Protein AF-A0A3M4KT28-F1 (afdb_monomer_lite)

Foldseek 3Di:
DDDDDDPPPPPDPDDPDDPPCVVVVVVVVVVVVVVCPDPVNVVVVCVVPDDPVVVVVD

Organism: Pseudomonas syringae pv. actinidiae (NCBI:txid103796)

Radius of gyration: 24.63 Å; chains: 1; bounding box: 43×40×57 Å

Secondary structure (DSSP, 8-state):
-PPP---------------SSHHHHHHHHHHHHHHHHSHHHHHHHHHHT--HHHHTT-

Sequence (58 aa):
MFSPVTPDTTTEPVCNHPDQTAELARYVADEMNRNLLHPTVQKLKKRLNYDAAQETWQ

Structure (mmCIF, N/CA/C/O backbone):
data_AF-A0A3M4KT28-F1
#
_entry.id   AF-A0A3M4KT28-F1
#
loop_
_atom_site.group_PDB
_atom_site.id
_atom_site.type_symbol
_atom_site.label_atom_id
_atom_site.label_alt_id
_atom_site.label_comp_id
_atom_site.label_asym_id
_atom_site.label_entity_id
_atom_site.label_seq_id
_atom_site.pdbx_PDB_ins_code
_atom_site.Cartn_x
_atom_site.Cartn_y
_atom_site.Cartn_z
_atom_site.occupancy
_atom_site.B_iso_or_equiv
_atom_site.auth_seq_id
_atom_site.auth_comp_id
_atom_site.auth_asym_id
_atom_site.auth_atom_id
_atom_site.pdbx_PDB_model_num
ATOM 1 N N . MET A 1 1 ? -6.330 35.501 -34.144 1.00 44.06 1 MET A N 1
ATOM 2 C CA . MET A 1 1 ? -6.276 34.601 -35.313 1.00 44.06 1 MET A CA 1
ATOM 3 C C . MET A 1 1 ? -5.754 33.277 -34.788 1.00 44.06 1 MET A C 1
ATOM 5 O O . MET A 1 1 ? -4.635 33.259 -34.299 1.00 44.06 1 MET A O 1
ATOM 9 N N . PHE A 1 2 ? -6.588 32.239 -34.736 1.00 50.88 2 PHE A N 1
ATOM 10 C CA . PHE A 1 2 ? -6.177 30.918 -34.256 1.00 50.88 2 PHE A CA 1
ATOM 11 C C . PHE A 1 2 ? -5.853 30.061 -35.476 1.00 50.88 2 PHE A C 1
ATOM 13 O O . PHE A 1 2 ? -6.709 29.892 -36.343 1.00 50.88 2 PHE A O 1
ATOM 20 N N . SER A 1 3 ? -4.611 29.590 -35.571 1.00 59.53 3 SER A N 1
ATOM 21 C CA . SER A 1 3 ? -4.210 28.645 -36.613 1.00 59.53 3 SER A CA 1
ATOM 22 C C . SER A 1 3 ? -4.890 27.291 -36.378 1.00 59.53 3 SER A C 1
ATOM 24 O O . SER A 1 3 ? -5.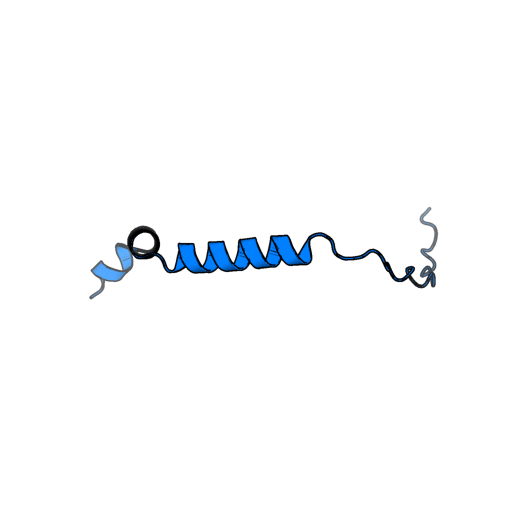097 26.922 -35.218 1.00 59.53 3 SER A O 1
ATOM 26 N N . PRO A 1 4 ? -5.242 26.541 -37.436 1.00 64.12 4 PRO A N 1
ATOM 27 C CA . PRO A 1 4 ? -5.854 25.233 -37.270 1.00 64.12 4 PRO A CA 1
ATOM 28 C C . PRO A 1 4 ? -4.818 24.264 -36.696 1.00 64.12 4 PRO A C 1
ATOM 30 O O . PRO A 1 4 ? -3.696 24.201 -37.198 1.00 64.12 4 PRO A O 1
ATOM 33 N N . VAL A 1 5 ? -5.188 23.498 -35.665 1.00 66.94 5 VAL A N 1
ATOM 34 C CA . VAL A 1 5 ? -4.372 22.362 -35.227 1.00 66.94 5 VAL A CA 1
ATOM 35 C C . VAL A 1 5 ? -4.556 21.258 -36.269 1.00 66.94 5 VAL A C 1
ATOM 37 O O . VAL A 1 5 ? -5.642 20.701 -36.428 1.00 66.94 5 VAL A O 1
ATOM 40 N N . THR A 1 6 ? -3.527 20.992 -37.065 1.00 65.19 6 THR A N 1
ATOM 41 C CA . THR A 1 6 ? -3.473 19.752 -37.839 1.00 65.19 6 THR A CA 1
ATOM 42 C C . THR A 1 6 ? -3.194 18.617 -36.860 1.00 65.19 6 THR A C 1
ATOM 44 O O . THR A 1 6 ? -2.285 18.771 -36.042 1.00 65.19 6 THR A O 1
ATOM 47 N N . PRO A 1 7 ? -3.953 17.508 -36.896 1.00 61.41 7 PRO A N 1
ATOM 48 C CA . PRO A 1 7 ? -3.651 16.349 -36.071 1.00 61.41 7 PRO A CA 1
ATOM 49 C C . PRO A 1 7 ? -2.279 15.836 -36.496 1.00 61.41 7 PRO A C 1
ATOM 51 O O . PRO A 1 7 ? -2.108 15.322 -37.604 1.00 61.41 7 PRO A O 1
ATOM 54 N N . ASP A 1 8 ? -1.289 16.065 -35.640 1.00 63.38 8 ASP A N 1
ATOM 55 C CA . ASP A 1 8 ? 0.067 15.608 -35.863 1.00 63.38 8 ASP A CA 1
ATOM 56 C C . ASP A 1 8 ? 0.021 14.080 -35.896 1.00 63.38 8 ASP A C 1
ATOM 58 O O . ASP A 1 8 ? -0.200 13.415 -34.887 1.00 63.38 8 ASP A O 1
ATOM 62 N N . THR A 1 9 ? 0.133 13.516 -37.098 1.00 63.34 9 THR A N 1
ATOM 63 C CA . THR A 1 9 ? 0.166 12.063 -37.314 1.00 63.34 9 THR A CA 1
ATOM 64 C C . THR A 1 9 ? 1.590 11.555 -37.080 1.00 63.34 9 THR A C 1
ATOM 66 O O . THR A 1 9 ? 2.073 10.655 -37.765 1.00 63.34 9 THR A O 1
ATOM 69 N N . THR A 1 10 ? 2.304 12.167 -36.137 1.00 67.75 10 THR A N 1
ATOM 70 C CA . THR A 1 10 ? 3.587 11.675 -35.668 1.00 67.75 10 THR A CA 1
ATOM 71 C C . THR A 1 10 ? 3.286 10.502 -34.752 1.00 67.75 10 THR A C 1
ATOM 73 O O . THR A 1 10 ? 2.737 10.651 -33.665 1.00 67.75 10 THR A O 1
ATOM 76 N N . THR A 1 11 ? 3.591 9.298 -35.233 1.00 70.00 11 THR A N 1
ATOM 77 C CA . THR A 1 11 ? 3.586 8.115 -34.375 1.00 70.00 11 THR A CA 1
ATOM 78 C C . THR A 1 11 ? 4.642 8.356 -33.304 1.00 70.00 11 THR A C 1
ATOM 80 O O . THR A 1 11 ? 5.829 8.418 -33.624 1.00 70.00 11 THR A O 1
ATOM 83 N N . GLU A 1 12 ? 4.200 8.564 -32.063 1.00 76.00 12 GLU A N 1
ATOM 84 C CA . GLU A 1 12 ? 5.075 8.723 -30.900 1.00 76.00 12 GLU A CA 1
ATOM 85 C C . GLU A 1 12 ? 6.131 7.603 -30.921 1.00 76.00 12 GLU A C 1
ATOM 87 O O . GLU A 1 12 ? 5.772 6.424 -31.059 1.00 76.00 12 GLU A O 1
ATOM 92 N N . PRO A 1 13 ? 7.434 7.926 -30.847 1.00 76.06 13 PRO A N 1
ATOM 93 C CA . PRO A 1 13 ? 8.467 6.907 -30.885 1.00 76.06 13 PRO A CA 1
ATOM 94 C C . PRO A 1 13 ? 8.299 5.967 -29.691 1.00 76.06 13 PRO A C 1
ATOM 96 O O . PRO A 1 13 ? 8.193 6.402 -28.544 1.00 76.06 13 PRO A O 1
ATOM 99 N N . VAL A 1 14 ? 8.303 4.658 -29.957 1.00 79.38 14 VAL A N 1
ATOM 100 C CA . VAL A 1 14 ? 8.256 3.646 -28.898 1.00 79.38 14 VAL A CA 1
ATOM 101 C C . VAL A 1 14 ? 9.501 3.808 -28.025 1.00 79.38 14 VAL A C 1
ATOM 103 O O . VAL A 1 14 ? 10.632 3.621 -28.479 1.00 79.38 14 VAL A O 1
ATOM 106 N N . CYS A 1 15 ? 9.293 4.191 -26.766 1.00 78.44 15 CYS A N 1
ATOM 107 C CA . CYS A 1 15 ? 10.366 4.331 -25.795 1.00 78.44 15 CYS A CA 1
ATOM 108 C C . CYS A 1 15 ? 10.884 2.939 -25.404 1.00 78.44 15 CYS A C 1
ATOM 110 O O . CYS A 1 15 ? 10.225 2.209 -24.671 1.00 78.44 15 CYS A O 1
ATOM 112 N N . ASN A 1 16 ? 12.075 2.583 -25.888 1.00 83.12 16 ASN A N 1
ATOM 113 C CA . ASN A 1 16 ? 12.720 1.290 -25.623 1.00 83.12 16 ASN A CA 1
ATOM 114 C C . ASN A 1 16 ? 13.690 1.328 -24.428 1.00 83.12 16 ASN A C 1
ATOM 116 O O . ASN A 1 16 ? 14.553 0.458 -24.305 1.00 83.12 16 ASN A O 1
ATOM 120 N N . HIS A 1 17 ? 13.614 2.351 -23.572 1.00 85.06 17 HIS A N 1
ATOM 121 C CA . HIS A 1 17 ? 14.490 2.427 -22.406 1.00 85.06 17 HIS A CA 1
ATOM 122 C C . HIS A 1 17 ? 14.105 1.338 -21.398 1.00 85.06 17 HIS A C 1
ATOM 124 O O . HIS A 1 17 ? 12.916 1.170 -21.117 1.00 85.06 17 HIS A O 1
ATOM 130 N N . PRO A 1 18 ? 15.081 0.595 -20.848 1.00 85.12 18 PRO A N 1
ATOM 131 C CA . PRO A 1 18 ? 14.784 -0.398 -19.830 1.00 85.12 18 PRO A CA 1
ATOM 132 C C . PRO A 1 18 ? 14.170 0.293 -18.611 1.00 85.12 18 PRO A C 1
ATOM 134 O O . PRO A 1 18 ? 14.674 1.324 -18.160 1.00 85.12 18 PRO A O 1
ATOM 137 N N . ASP A 1 19 ? 13.098 -0.281 -18.066 1.00 85.75 19 ASP A N 1
ATOM 138 C CA . ASP A 1 19 ? 12.497 0.217 -16.832 1.00 85.75 19 ASP A CA 1
ATOM 139 C C . ASP A 1 19 ? 13.404 -0.123 -15.646 1.00 85.75 19 ASP A C 1
ATOM 141 O O . ASP A 1 19 ? 13.380 -1.221 -15.091 1.00 85.75 19 ASP A O 1
ATOM 145 N N . GLN A 1 20 ? 14.226 0.851 -15.263 1.00 89.38 20 GLN A N 1
ATOM 146 C CA . GLN A 1 20 ? 15.140 0.741 -14.128 1.00 89.38 20 GLN A CA 1
ATOM 147 C C . GLN A 1 20 ? 14.422 0.866 -12.777 1.00 89.38 20 GLN A C 1
ATOM 149 O O . GLN A 1 20 ? 15.034 0.643 -11.735 1.00 89.38 20 GLN A O 1
ATOM 154 N N . THR A 1 21 ? 13.138 1.233 -12.773 1.00 92.69 21 THR A N 1
ATOM 155 C CA . THR A 1 21 ? 12.359 1.457 -11.552 1.00 92.69 21 THR A CA 1
ATOM 156 C C . THR A 1 21 ? 11.455 0.286 -11.198 1.00 92.69 21 THR A C 1
ATOM 158 O O . THR A 1 21 ? 11.046 0.191 -10.044 1.00 92.69 21 THR A O 1
ATOM 161 N N . ALA A 1 22 ? 11.193 -0.634 -12.132 1.00 92.44 22 ALA A N 1
ATOM 162 C CA . ALA A 1 22 ? 10.293 -1.771 -11.936 1.00 92.44 22 ALA A CA 1
ATOM 163 C C . ALA A 1 22 ? 10.608 -2.585 -10.671 1.00 92.44 22 ALA A C 1
ATOM 165 O O . ALA A 1 22 ? 9.715 -2.888 -9.878 1.00 92.44 22 ALA A O 1
ATOM 166 N N . GLU A 1 23 ? 11.880 -2.929 -10.455 1.00 94.50 23 GLU A N 1
ATOM 167 C CA . GLU A 1 23 ? 12.285 -3.724 -9.293 1.00 94.50 23 GLU A CA 1
ATOM 168 C C . GLU A 1 23 ? 12.101 -2.951 -7.982 1.00 94.50 23 GLU A C 1
ATOM 170 O O . GLU A 1 23 ? 11.543 -3.484 -7.019 1.00 94.50 23 GLU A O 1
ATOM 175 N N . LEU A 1 24 ? 12.506 -1.679 -7.962 1.00 96.38 24 LEU A N 1
ATOM 176 C CA . LEU A 1 24 ? 12.332 -0.805 -6.806 1.00 96.38 24 LEU A CA 1
ATOM 177 C C . LEU A 1 24 ? 10.847 -0.596 -6.488 1.00 96.38 24 LEU A C 1
ATOM 179 O O . LEU A 1 24 ? 10.445 -0.693 -5.331 1.00 96.38 24 LEU A O 1
ATOM 183 N N . ALA A 1 25 ? 10.023 -0.354 -7.506 1.00 97.00 25 ALA A N 1
ATOM 184 C CA . ALA A 1 25 ? 8.584 -0.184 -7.363 1.00 97.00 25 ALA A CA 1
ATOM 185 C C . ALA A 1 25 ? 7.927 -1.450 -6.799 1.00 97.00 25 ALA A C 1
ATOM 187 O O . ALA A 1 25 ? 7.105 -1.360 -5.886 1.00 97.00 25 ALA A O 1
ATOM 188 N N . ARG A 1 26 ? 8.336 -2.632 -7.278 1.00 97.62 26 ARG A N 1
ATOM 189 C CA . ARG A 1 26 ? 7.871 -3.917 -6.741 1.00 97.62 26 ARG A CA 1
ATOM 190 C C . ARG A 1 26 ? 8.244 -4.074 -5.267 1.00 97.62 26 ARG A C 1
ATOM 192 O O . ARG A 1 26 ? 7.385 -4.414 -4.462 1.00 97.62 26 ARG A O 1
ATOM 199 N N . TYR A 1 27 ? 9.494 -3.782 -4.908 1.00 97.12 27 TYR A N 1
ATOM 200 C CA . TYR A 1 27 ? 9.949 -3.837 -3.518 1.00 97.12 27 TYR A CA 1
ATOM 201 C C . TYR A 1 27 ? 9.145 -2.894 -2.611 1.00 97.12 27 TYR A C 1
ATOM 203 O O . TYR A 1 27 ? 8.661 -3.305 -1.558 1.00 97.12 27 TYR A O 1
ATOM 211 N N . VAL A 1 28 ? 8.949 -1.643 -3.037 1.00 97.62 28 VAL A N 1
ATOM 212 C CA . VAL A 1 28 ? 8.164 -0.661 -2.279 1.00 97.62 28 VAL A CA 1
ATOM 213 C C . VAL A 1 28 ? 6.724 -1.137 -2.100 1.00 97.62 28 VAL A C 1
ATOM 215 O O . VAL A 1 28 ? 6.195 -1.051 -0.994 1.00 97.62 28 VAL A O 1
ATOM 218 N N . ALA A 1 29 ? 6.097 -1.678 -3.147 1.00 97.75 29 ALA A N 1
ATOM 219 C CA . ALA A 1 29 ? 4.743 -2.213 -3.061 1.00 97.75 29 ALA A CA 1
ATOM 220 C C . ALA A 1 29 ? 4.647 -3.377 -2.061 1.00 97.75 29 ALA A C 1
ATOM 222 O O . ALA A 1 29 ? 3.737 -3.398 -1.228 1.00 97.75 29 ALA A O 1
ATOM 223 N N . ASP A 1 30 ? 5.599 -4.311 -2.094 1.00 98.06 30 ASP A N 1
ATOM 224 C CA . ASP A 1 30 ? 5.648 -5.443 -1.165 1.00 98.06 30 ASP A CA 1
ATOM 225 C C . ASP A 1 30 ? 5.773 -4.965 0.294 1.00 98.06 30 ASP A C 1
ATOM 227 O O . ASP A 1 30 ? 5.027 -5.418 1.168 1.00 98.06 30 ASP A O 1
ATOM 231 N N . GLU A 1 31 ? 6.651 -3.997 0.563 1.00 98.31 31 GLU A N 1
ATOM 232 C CA . GLU A 1 31 ? 6.847 -3.437 1.905 1.00 98.31 31 GLU A CA 1
ATOM 233 C C . GLU A 1 31 ? 5.649 -2.611 2.388 1.00 98.31 31 GLU A C 1
ATOM 235 O O . GLU A 1 31 ? 5.225 -2.732 3.541 1.00 98.31 31 GLU A O 1
ATOM 240 N N . MET A 1 32 ? 5.034 -1.815 1.511 1.00 97.19 32 MET 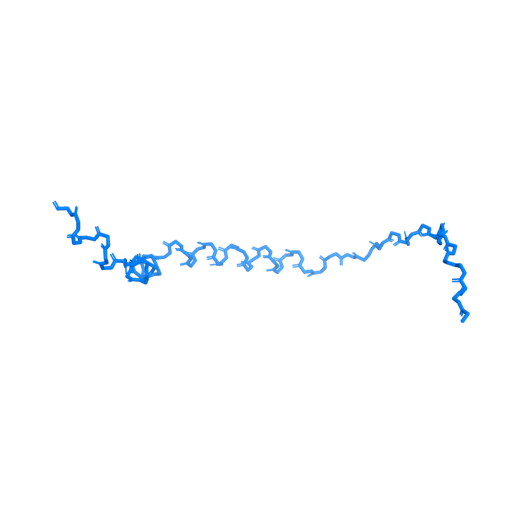A N 1
ATOM 241 C CA . MET A 1 32 ? 3.797 -1.103 1.835 1.00 97.19 32 MET A CA 1
ATOM 242 C C . MET A 1 32 ? 2.680 -2.082 2.202 1.00 97.19 32 MET A C 1
ATOM 244 O O . MET A 1 32 ? 2.003 -1.887 3.213 1.00 97.19 32 MET A O 1
ATOM 248 N N . ASN A 1 33 ? 2.519 -3.162 1.437 1.00 96.12 33 ASN A N 1
ATOM 249 C CA . ASN A 1 33 ? 1.506 -4.181 1.702 1.00 96.12 33 ASN A CA 1
ATOM 250 C C . ASN A 1 33 ? 1.751 -4.903 3.034 1.00 96.12 33 ASN A C 1
ATOM 252 O O . ASN A 1 33 ? 0.813 -5.088 3.813 1.00 96.12 33 ASN A O 1
ATOM 256 N N . ARG A 1 34 ? 3.005 -5.246 3.352 1.00 96.81 34 ARG A N 1
ATOM 257 C CA . ARG A 1 34 ? 3.379 -5.800 4.666 1.00 96.81 34 ARG A CA 1
ATOM 258 C C . ARG A 1 34 ? 3.042 -4.836 5.803 1.00 96.81 34 ARG A C 1
ATOM 260 O O . ARG A 1 34 ? 2.422 -5.241 6.787 1.00 96.81 34 ARG A O 1
ATOM 267 N N . ASN A 1 35 ? 3.386 -3.558 5.650 1.00 95.81 35 ASN A N 1
ATOM 268 C CA . ASN A 1 35 ? 3.131 -2.530 6.658 1.00 95.81 35 ASN A CA 1
ATOM 269 C C . ASN A 1 35 ? 1.636 -2.286 6.887 1.00 95.81 35 ASN A C 1
ATOM 271 O O . ASN A 1 35 ? 1.203 -2.183 8.034 1.00 95.81 35 ASN A O 1
ATOM 275 N N . LEU A 1 36 ? 0.826 -2.249 5.826 1.00 93.12 36 LEU A N 1
ATOM 276 C CA . LEU A 1 36 ? -0.630 -2.097 5.932 1.00 93.12 36 LEU A CA 1
ATOM 277 C C . LEU A 1 36 ? -1.282 -3.242 6.716 1.00 93.12 36 LEU A C 1
ATOM 279 O O . LEU A 1 36 ? -2.271 -3.031 7.423 1.00 93.12 36 LEU A O 1
ATOM 283 N N . LEU A 1 37 ? -0.724 -4.449 6.610 1.00 92.81 37 LEU A N 1
ATOM 284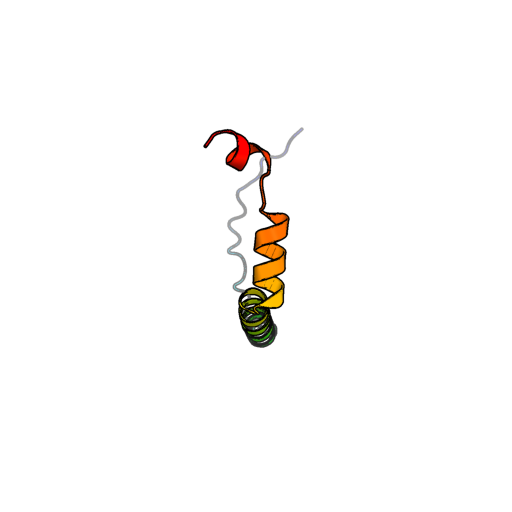 C CA . LEU A 1 37 ? -1.201 -5.627 7.327 1.00 92.81 37 LEU A CA 1
ATOM 285 C C . LEU A 1 37 ? -0.654 -5.733 8.758 1.00 92.81 37 LEU A C 1
ATOM 287 O O . LEU A 1 37 ? -1.134 -6.567 9.525 1.00 92.81 37 LEU A O 1
ATOM 291 N N . HIS A 1 38 ? 0.294 -4.882 9.155 1.00 97.44 38 HIS A N 1
ATOM 292 C CA . HIS A 1 38 ? 0.876 -4.931 10.490 1.00 97.44 38 HIS A CA 1
ATOM 293 C C . HIS A 1 38 ? -0.178 -4.615 11.576 1.00 97.44 38 HIS A C 1
ATOM 295 O O . HIS A 1 38 ? -0.902 -3.617 11.462 1.00 97.44 38 HIS A O 1
ATOM 301 N N . PRO A 1 39 ? -0.255 -5.386 12.684 1.00 96.75 39 PRO A N 1
ATOM 302 C CA . PRO A 1 39 ? -1.314 -5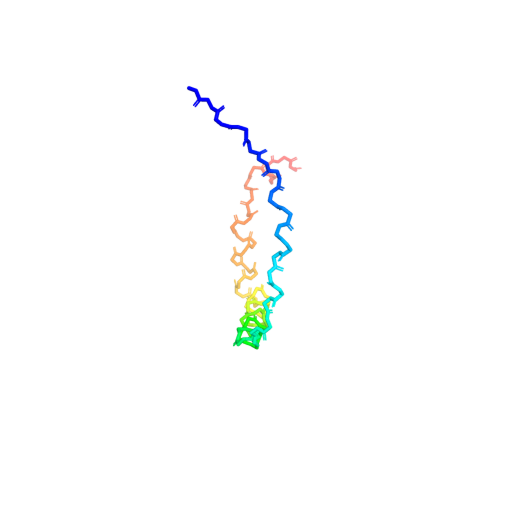.237 13.688 1.00 96.75 39 PRO A CA 1
ATOM 303 C C . PRO A 1 39 ? -1.440 -3.828 14.276 1.00 96.75 39 PRO A C 1
ATOM 305 O O . PRO A 1 39 ? -2.546 -3.352 14.534 1.00 96.75 39 PRO A O 1
ATOM 308 N N . THR A 1 40 ? -0.319 -3.135 14.484 1.00 96.56 40 THR A N 1
ATOM 309 C CA . THR A 1 40 ? -0.319 -1.748 14.979 1.00 96.56 40 THR A CA 1
ATOM 310 C C . THR A 1 40 ? -0.978 -0.796 13.985 1.00 96.56 40 THR A C 1
ATOM 312 O O . THR A 1 40 ? -1.802 0.025 14.384 1.00 96.56 40 THR A O 1
ATOM 315 N N . VAL A 1 41 ? -0.669 -0.941 12.694 1.00 94.19 41 VAL A N 1
ATOM 316 C CA . VAL A 1 41 ? -1.224 -0.102 11.625 1.00 94.19 41 VAL A CA 1
ATOM 317 C C . VAL A 1 41 ? -2.720 -0.368 11.473 1.00 94.19 41 VAL A C 1
ATOM 319 O O . VAL A 1 41 ? -3.502 0.577 11.401 1.00 94.19 41 VAL A O 1
ATOM 322 N N . GLN A 1 42 ? -3.151 -1.630 11.548 1.00 94.94 42 GLN A N 1
ATOM 323 C CA . GLN A 1 42 ? -4.577 -1.971 11.538 1.00 94.94 42 GLN A CA 1
ATOM 324 C C . GLN A 1 42 ? -5.339 -1.392 12.739 1.00 94.94 42 GLN A C 1
ATOM 326 O O . GLN A 1 42 ? -6.434 -0.852 12.573 1.00 94.94 42 GLN A O 1
ATOM 331 N N . LYS A 1 43 ? -4.766 -1.454 13.951 1.00 94.19 43 LYS A N 1
ATOM 332 C CA . LYS A 1 43 ? -5.363 -0.838 15.151 1.00 94.19 43 LYS A CA 1
ATOM 333 C C . LYS A 1 43 ? -5.504 0.677 14.995 1.00 94.19 43 LYS A C 1
ATOM 335 O O . LYS A 1 43 ? -6.540 1.225 15.365 1.00 94.19 43 LYS A O 1
ATOM 340 N N . LEU A 1 44 ? -4.487 1.337 14.440 1.00 93.62 44 LEU A N 1
ATOM 341 C CA . LEU A 1 44 ? -4.521 2.766 14.126 1.00 93.62 44 LEU A CA 1
ATOM 342 C C . LEU A 1 44 ? -5.608 3.086 13.100 1.00 93.62 44 LEU A C 1
ATOM 344 O O . LEU A 1 44 ? -6.444 3.941 13.367 1.00 93.62 44 LEU A O 1
ATOM 348 N N . LYS A 1 45 ? -5.669 2.344 11.989 1.00 91.69 45 LYS A N 1
ATOM 349 C CA . LYS A 1 45 ? -6.720 2.490 10.974 1.00 91.69 45 LYS A CA 1
ATOM 350 C C . LYS A 1 45 ? -8.115 2.354 11.582 1.00 91.69 45 LYS A C 1
ATOM 352 O O . LYS A 1 45 ? -8.969 3.189 11.323 1.00 91.69 45 LYS A O 1
ATOM 357 N N . LYS A 1 46 ? -8.346 1.347 12.434 1.00 90.44 46 LYS A N 1
ATOM 358 C CA . LYS A 1 46 ? -9.642 1.160 13.105 1.00 90.44 46 LYS A CA 1
ATOM 359 C C . LYS A 1 46 ? -10.012 2.350 13.996 1.00 90.44 46 LYS A C 1
ATOM 361 O O . LYS A 1 46 ? -11.169 2.744 14.008 1.00 90.44 46 LYS A O 1
ATOM 366 N N . ARG A 1 47 ? -9.048 2.920 14.729 1.00 89.25 47 ARG A N 1
ATOM 367 C CA . ARG A 1 47 ? -9.282 4.111 15.564 1.00 89.25 47 ARG A CA 1
ATOM 368 C C 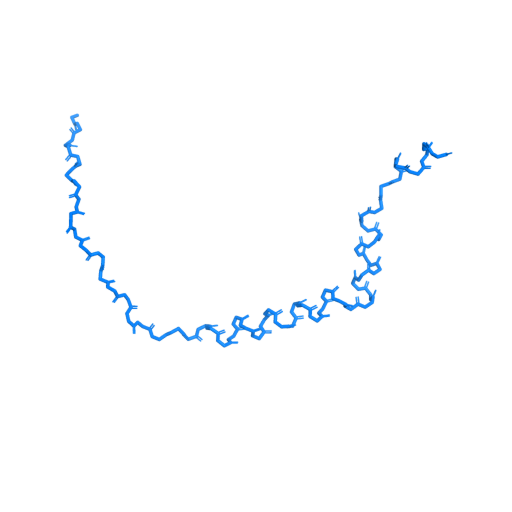. ARG A 1 47 ? -9.542 5.367 14.736 1.00 89.25 47 ARG A C 1
ATOM 370 O O . ARG A 1 47 ? -10.381 6.161 15.124 1.00 89.25 47 ARG A O 1
ATOM 377 N N . LEU A 1 48 ? -8.828 5.550 13.628 1.00 87.06 48 LEU A N 1
ATOM 378 C CA . LEU A 1 48 ? -9.002 6.710 12.747 1.00 87.06 48 LEU A CA 1
ATOM 379 C C . LEU A 1 48 ? -10.310 6.645 11.953 1.00 87.06 48 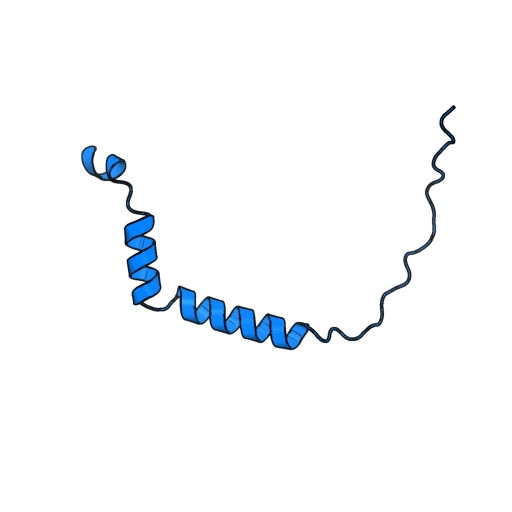LEU A C 1
ATOM 381 O O . LEU A 1 48 ? -10.915 7.675 11.689 1.00 87.06 48 LEU A O 1
ATOM 385 N N . ASN A 1 49 ? -10.759 5.438 11.614 1.00 85.25 49 ASN A N 1
ATOM 386 C CA . ASN A 1 49 ? -12.032 5.197 10.939 1.00 85.25 49 ASN A CA 1
ATOM 387 C C . ASN A 1 49 ? -13.211 5.068 11.919 1.00 85.25 49 ASN A C 1
ATOM 389 O O . ASN A 1 49 ? -14.302 4.686 11.503 1.00 85.25 49 ASN A O 1
ATOM 393 N N . TYR A 1 50 ? -12.992 5.314 13.212 1.00 75.31 50 TYR A N 1
ATOM 394 C CA . TYR A 1 50 ? -14.054 5.287 14.205 1.00 75.31 50 TYR A CA 1
ATOM 395 C C . TYR A 1 50 ? -14.951 6.515 14.020 1.00 75.31 50 TYR A C 1
ATOM 397 O O . TYR A 1 50 ? -14.533 7.639 14.297 1.00 75.31 50 TYR A O 1
ATOM 405 N N . ASP A 1 51 ? -16.178 6.291 13.558 1.00 73.56 51 ASP A N 1
ATOM 406 C CA . ASP A 1 51 ? -17.219 7.313 13.499 1.00 73.56 51 ASP A CA 1
ATOM 407 C C . ASP A 1 51 ? -18.108 7.205 14.743 1.00 73.56 51 ASP A C 1
ATOM 409 O O . ASP A 1 51 ? -18.953 6.316 14.853 1.00 73.56 51 ASP A O 1
ATOM 413 N N . ALA A 1 52 ? -17.916 8.124 15.690 1.00 63.56 52 ALA A N 1
ATOM 414 C CA . ALA A 1 52 ? -18.684 8.163 16.932 1.00 63.56 52 ALA A CA 1
ATOM 415 C C . ALA A 1 52 ? -20.191 8.379 16.702 1.00 63.56 52 ALA A C 1
ATOM 417 O O . ALA A 1 52 ? -20.987 8.005 17.560 1.00 63.56 52 ALA A O 1
ATOM 418 N N . ALA A 1 53 ? -20.590 8.962 15.565 1.00 65.75 53 ALA A N 1
ATOM 419 C CA . ALA A 1 53 ? -21.989 9.216 15.249 1.00 65.75 53 ALA A CA 1
ATOM 420 C C . ALA A 1 53 ? -22.730 7.959 14.767 1.00 65.75 53 ALA A C 1
ATOM 422 O O . ALA A 1 53 ? -23.950 7.928 14.860 1.00 65.75 53 ALA A O 1
ATOM 423 N N . GLN A 1 54 ? -22.037 6.922 14.280 1.00 66.44 54 GLN A N 1
ATOM 424 C CA . GLN A 1 54 ? -22.658 5.654 13.856 1.00 66.44 54 GLN A CA 1
ATOM 425 C C . GLN A 1 54 ? -23.094 4.786 15.050 1.00 66.44 54 GLN A C 1
ATOM 427 O O . GLN A 1 54 ? -24.064 4.043 14.947 1.00 66.44 54 GLN A O 1
ATOM 432 N N . GLU A 1 55 ? -22.414 4.904 16.193 1.00 59.78 55 GLU A N 1
ATOM 433 C CA . GLU A 1 55 ? -22.662 4.086 17.391 1.00 59.78 55 GLU A CA 1
ATOM 434 C C . GLU A 1 55 ? -23.854 4.591 18.226 1.00 59.78 55 GLU A C 1
ATOM 436 O O . GLU A 1 55 ? -24.470 3.826 18.960 1.00 59.78 55 GLU A O 1
ATOM 441 N N . THR A 1 56 ? -24.217 5.875 18.124 1.00 59.44 56 THR A N 1
ATOM 442 C CA . THR A 1 56 ? -25.299 6.476 18.931 1.00 59.44 56 THR A CA 1
ATOM 443 C C . THR A 1 56 ? -26.711 6.199 18.405 1.00 59.44 56 THR A C 1
ATOM 445 O O . THR A 1 56 ? -27.676 6.674 18.999 1.00 59.44 56 THR A O 1
ATOM 448 N N . TRP A 1 57 ? -26.843 5.470 17.291 1.00 54.31 57 TRP A N 1
ATOM 449 C CA . TRP A 1 57 ? -28.129 5.119 16.668 1.00 54.31 57 TRP A CA 1
ATOM 450 C C . TRP A 1 57 ? -28.465 3.617 16.741 1.00 54.31 57 TRP A C 1
ATOM 452 O O . TRP A 1 57 ? -29.375 3.173 16.038 1.00 54.31 57 TRP A O 1
ATOM 462 N N . GLN A 1 58 ? -27.747 2.842 17.563 1.00 47.75 58 GLN A N 1
ATOM 463 C CA . GLN A 1 58 ? -28.101 1.458 17.923 1.00 47.75 58 GLN A CA 1
ATOM 464 C C . GLN A 1 58 ? -28.834 1.406 19.265 1.00 47.75 58 GLN A C 1
ATOM 466 O O . GLN A 1 58 ? -29.706 0.519 19.403 1.00 47.75 58 GLN A O 1
#

pLDDT: mean 81.44, std 15.63, range [44.06, 98.31]